Protein AF-A0A3C0CX62-F1 (afdb_monomer)

Mean predicted aligned error: 3.66 Å

Nearest PDB structures (foldseek):
  5yei-assembly2_E  TM=9.413E-01  e=2.418E-18  Pseudomonas aeruginosa PAO1
  3c1n-assembly3_D  TM=9.460E-01  e=6.917E-16  Methanocaldococcus jannaschii
  3c1n-assembly3_C  TM=9.516E-01  e=3.033E-15  Methanocaldococcus jannaschii
  3c1m-assembly3_C  TM=9.418E-01  e=7.955E-15  Methanocaldococcus jannaschii
  2j0x-assembly1_B  TM=8.314E-01  e=8.877E-11  Escherichia coli

Radius of gyration: 16.72 Å; Cα contacts (8 Å, |Δi|>4): 326; chains: 1; bounding box: 43×33×50 Å

Secondary structure (DSSP, 8-state):
-HHHHHHHHHHHHHHHHHTT--EEEE-TTTTTEEE-S-TTSPPEEEE--HHHHHHHHTT-EEEE-TTEEEE--SS-PPEEE--TTHHHHHHHHHHHHHT-S-EEEEESSSS-BSS-TTT-TT--B-S---HHHHHHHHHTT--SS-HHHHHHHHHHTPPEEEEESSS----

Sequence (171 aa):
LATGEQASSALLTMALHELGQPAISLTGGQAGIITENKPGNARIQSVDPQHIKEELNGGNVVVIAGFQGITDNVTWADITTLGRGGSDTTAVALAAALSADKCEIYTDVDGVFTADPRLVPAARKLSSISYEEMLEMADLGASVMHSRAVELAEIHGVNITVAHSVREVPG

Structure (mmCIF, N/CA/C/O backbone):
data_AF-A0A3C0CX62-F1
#
_entry.id   AF-A0A3C0CX62-F1
#
loop_
_atom_site.group_PDB
_atom_site.id
_atom_site.type_symbol
_atom_site.label_atom_id
_atom_site.label_alt_id
_atom_site.label_comp_id
_atom_site.label_asym_id
_atom_site.label_entity_id
_atom_site.label_seq_id
_atom_site.pdbx_PDB_ins_code
_atom_site.Cartn_x
_atom_site.Cartn_y
_atom_site.Cartn_z
_atom_site.occupancy
_atom_site.B_iso_or_equiv
_atom_site.auth_seq_id
_atom_site.auth_comp_id
_atom_site.auth_asym_id
_atom_site.auth_atom_id
_atom_site.pdbx_PDB_model_num
ATOM 1 N N . LEU A 1 1 ? -1.437 17.172 -0.866 1.00 83.75 1 LEU A N 1
ATOM 2 C CA . LEU A 1 1 ? -0.962 15.887 -1.433 1.00 83.75 1 LEU A CA 1
ATOM 3 C C . LEU A 1 1 ? -1.816 14.725 -0.930 1.00 83.75 1 LEU A C 1
ATOM 5 O O . LEU A 1 1 ? -2.445 14.088 -1.756 1.00 83.75 1 LEU A O 1
ATOM 9 N N . ALA A 1 2 ? -1.924 14.506 0.386 1.00 93.19 2 ALA A N 1
ATOM 10 C CA . ALA A 1 2 ? -2.703 13.399 0.963 1.00 93.19 2 ALA A CA 1
ATOM 11 C C . ALA A 1 2 ? -4.195 13.348 0.560 1.00 93.19 2 ALA A C 1
ATOM 13 O O . ALA A 1 2 ? -4.765 12.268 0.446 1.00 93.19 2 ALA A O 1
ATOM 14 N N . THR A 1 3 ? -4.819 14.500 0.292 1.00 96.56 3 THR A N 1
ATOM 15 C CA . THR A 1 3 ? -6.240 14.597 -0.089 1.00 96.56 3 THR A CA 1
ATOM 16 C C . THR A 1 3 ? -6.600 13.830 -1.364 1.00 96.56 3 THR A C 1
ATOM 18 O O . THR A 1 3 ? -7.740 13.400 -1.497 1.00 96.56 3 THR A O 1
ATOM 21 N N . GLY A 1 4 ? -5.652 13.638 -2.291 1.00 96.50 4 GLY A N 1
ATOM 22 C CA . GLY A 1 4 ? -5.890 12.856 -3.509 1.00 96.50 4 GLY A CA 1
ATOM 23 C C . GLY A 1 4 ? -6.200 11.392 -3.195 1.00 96.50 4 GLY A C 1
ATOM 24 O O . GLY A 1 4 ? -7.204 10.863 -3.661 1.00 96.50 4 GLY A O 1
ATOM 25 N N . GLU A 1 5 ? -5.395 10.780 -2.326 1.00 96.75 5 GLU A N 1
ATOM 26 C CA . GLU A 1 5 ? -5.597 9.394 -1.888 1.00 96.75 5 GLU A CA 1
ATOM 27 C C . GLU A 1 5 ? -6.847 9.243 -1.016 1.00 96.75 5 GLU A C 1
ATOM 29 O O . GLU A 1 5 ? -7.544 8.240 -1.109 1.00 96.75 5 GLU A O 1
ATOM 34 N N . GLN A 1 6 ? -7.181 10.259 -0.212 1.00 97.69 6 GLN A N 1
ATOM 35 C CA . GLN A 1 6 ? -8.412 10.261 0.590 1.00 97.69 6 GLN A CA 1
ATOM 36 C C . GLN A 1 6 ? -9.672 10.309 -0.283 1.00 97.69 6 GLN A C 1
ATOM 38 O O . GLN A 1 6 ? -10.652 9.627 0.001 1.00 97.69 6 GLN A O 1
ATOM 43 N N . ALA A 1 7 ? -9.654 11.102 -1.357 1.00 98.06 7 ALA A N 1
ATOM 44 C CA . ALA A 1 7 ? -10.756 11.134 -2.311 1.00 98.06 7 ALA A CA 1
ATOM 45 C C . ALA A 1 7 ? -10.856 9.813 -3.091 1.00 98.06 7 ALA A C 1
ATOM 47 O O . ALA A 1 7 ? -11.951 9.278 -3.245 1.00 98.06 7 ALA A O 1
ATOM 48 N N . SER A 1 8 ? -9.721 9.272 -3.546 1.00 97.75 8 SER A N 1
ATOM 49 C CA . SER A 1 8 ? -9.661 8.002 -4.280 1.00 97.75 8 SER A CA 1
ATOM 50 C C . SER A 1 8 ? -10.187 6.829 -3.445 1.00 97.75 8 SER A C 1
ATOM 52 O O . SER A 1 8 ? -11.047 6.081 -3.911 1.00 97.75 8 SER A O 1
ATOM 54 N N . SER A 1 9 ? -9.748 6.707 -2.186 1.00 97.94 9 SER A N 1
ATOM 55 C CA . SER A 1 9 ? -10.200 5.635 -1.293 1.00 97.94 9 SER A CA 1
ATOM 56 C C . SER A 1 9 ? -11.699 5.720 -1.007 1.00 97.94 9 SER A C 1
ATOM 58 O O . SER A 1 9 ? -12.383 4.701 -1.046 1.00 97.94 9 SER A O 1
ATOM 60 N N . ALA A 1 10 ? -12.235 6.925 -0.793 1.00 98.25 10 ALA A N 1
ATOM 61 C CA . ALA A 1 10 ? -13.667 7.126 -0.592 1.00 98.25 10 ALA A CA 1
ATOM 62 C C . ALA A 1 10 ? -14.487 6.721 -1.829 1.00 98.25 10 ALA A C 1
ATOM 64 O O . ALA A 1 10 ? -15.488 6.016 -1.701 1.00 98.25 10 ALA A O 1
ATOM 65 N N . LEU A 1 11 ? -14.050 7.120 -3.028 1.00 98.50 11 LEU A N 1
ATOM 66 C CA . LEU A 1 11 ? -14.727 6.769 -4.281 1.00 98.50 11 LEU A CA 1
ATOM 67 C C . LEU A 1 11 ? -14.697 5.259 -4.549 1.00 98.50 11 LEU A C 1
ATOM 69 O O . LEU A 1 11 ? -15.713 4.696 -4.954 1.00 98.50 11 LEU A O 1
ATOM 73 N N . LEU A 1 12 ? -13.570 4.591 -4.285 1.00 98.31 12 LEU A N 1
ATOM 74 C CA . LEU A 1 12 ? -13.472 3.136 -4.410 1.00 98.31 12 LEU A CA 1
ATOM 75 C C . LEU A 1 12 ? -14.397 2.422 -3.415 1.00 98.31 12 LEU A C 1
ATOM 77 O O . LEU A 1 12 ? -15.103 1.492 -3.798 1.00 98.31 12 LEU A O 1
ATOM 81 N N . THR A 1 13 ? -14.460 2.886 -2.166 1.00 98.69 13 THR A N 1
ATOM 82 C CA . THR A 1 13 ? -15.400 2.355 -1.167 1.00 98.69 13 THR A CA 1
ATOM 83 C C . THR A 1 13 ? -16.852 2.495 -1.622 1.00 98.69 13 THR A C 1
ATOM 85 O O . THR A 1 13 ? -17.619 1.542 -1.505 1.00 98.69 13 THR A O 1
ATOM 88 N N . MET A 1 14 ? -17.231 3.641 -2.196 1.00 98.62 14 MET A N 1
ATOM 89 C CA . MET A 1 14 ? -18.574 3.834 -2.756 1.00 98.62 14 MET A CA 1
ATOM 90 C C . MET A 1 14 ? -18.869 2.864 -3.907 1.00 98.62 14 MET A C 1
ATOM 92 O O . MET A 1 14 ? -19.963 2.307 -3.968 1.00 98.62 14 MET A O 1
ATOM 96 N N . ALA A 1 15 ? -17.900 2.629 -4.795 1.00 98.56 15 ALA A N 1
ATOM 97 C CA . ALA A 1 15 ? -18.051 1.666 -5.884 1.00 98.56 15 ALA A CA 1
ATOM 98 C C . ALA A 1 15 ? -18.221 0.226 -5.362 1.00 98.56 15 ALA A C 1
ATOM 100 O O . ALA A 1 15 ? -19.049 -0.521 -5.877 1.00 98.56 15 ALA A O 1
ATOM 101 N N . LEU A 1 16 ? -17.496 -0.162 -4.305 1.00 98.44 16 LEU A N 1
ATOM 102 C CA . LEU A 1 16 ? -17.679 -1.464 -3.650 1.00 98.44 16 LEU A CA 1
ATOM 103 C C . LEU A 1 16 ? -19.082 -1.604 -3.046 1.00 98.44 16 LEU A C 1
ATOM 105 O O . LEU A 1 16 ? -19.718 -2.644 -3.220 1.00 98.44 16 LEU A O 1
ATOM 109 N N . HIS A 1 17 ? -19.597 -0.549 -2.406 1.00 98.06 17 HIS A N 1
ATOM 110 C CA . HIS A 1 17 ? -20.970 -0.540 -1.890 1.00 98.06 17 HIS A CA 1
ATOM 111 C C . HIS A 1 17 ? -22.005 -0.729 -3.000 1.00 98.06 17 HIS A C 1
ATOM 113 O O . HIS A 1 17 ? -22.952 -1.491 -2.816 1.00 98.06 17 HIS A O 1
ATOM 119 N N . GLU A 1 18 ? -21.824 -0.085 -4.156 1.00 98.38 18 GLU A N 1
ATOM 120 C CA . GLU A 1 18 ? -22.716 -0.241 -5.315 1.00 98.38 18 GLU A CA 1
ATOM 121 C C . GLU A 1 18 ? -22.724 -1.681 -5.857 1.00 98.38 18 GLU A C 1
ATOM 123 O O . GLU A 1 18 ? -23.763 -2.179 -6.289 1.00 98.38 18 GLU A O 1
ATOM 128 N N . LEU A 1 19 ? -21.595 -2.387 -5.750 1.00 98.06 19 LEU A N 1
ATOM 129 C CA . LEU A 1 19 ? -21.470 -3.810 -6.088 1.00 98.06 19 LEU A CA 1
ATOM 130 C C . LEU A 1 19 ? -21.991 -4.755 -4.988 1.00 98.06 19 LEU A C 1
ATOM 132 O O . LEU A 1 19 ? -21.902 -5.974 -5.134 1.00 98.06 19 LEU A O 1
ATOM 136 N N . GLY A 1 20 ? -22.540 -4.222 -3.893 1.00 97.88 20 GLY A N 1
ATOM 137 C CA . GLY A 1 20 ? -23.068 -5.004 -2.774 1.00 97.88 20 GLY A CA 1
ATOM 138 C C . GLY A 1 20 ? -22.001 -5.549 -1.822 1.00 97.88 20 GLY A C 1
ATOM 139 O O . GLY A 1 20 ? -22.317 -6.401 -0.994 1.00 97.88 20 GLY A O 1
ATOM 140 N N . GLN A 1 21 ? -20.758 -5.068 -1.915 1.00 98.25 21 GLN A N 1
ATOM 141 C CA . GLN A 1 21 ? -19.661 -5.444 -1.027 1.00 98.25 21 GLN A CA 1
ATOM 142 C C . GLN A 1 21 ? -19.552 -4.436 0.132 1.00 98.25 21 GLN A C 1
ATOM 144 O O . GLN A 1 21 ? -19.239 -3.267 -0.111 1.00 98.25 21 GLN A O 1
ATOM 149 N N . PRO A 1 22 ? -19.755 -4.851 1.399 1.00 98.19 22 PRO A N 1
ATOM 150 C CA . PRO A 1 22 ? -19.461 -4.006 2.553 1.00 98.19 22 PRO A CA 1
ATOM 151 C C . PRO A 1 22 ? -17.995 -3.568 2.547 1.00 98.19 22 PRO A C 1
ATOM 153 O O . PRO A 1 22 ? -17.090 -4.390 2.374 1.00 98.19 22 PRO A O 1
ATOM 156 N N . ALA A 1 23 ? -17.769 -2.267 2.709 1.00 98.56 23 ALA A N 1
ATOM 157 C CA . ALA A 1 23 ? -16.443 -1.665 2.661 1.00 98.56 23 ALA A CA 1
ATOM 158 C C . ALA A 1 23 ? -16.348 -0.407 3.535 1.00 98.56 23 ALA A C 1
ATOM 160 O O . ALA A 1 23 ? -17.355 0.253 3.798 1.00 98.56 23 ALA A O 1
ATOM 161 N N . ILE A 1 24 ? -15.138 -0.040 3.947 1.00 98.62 24 ILE A N 1
ATOM 162 C CA . ILE A 1 24 ? -14.852 1.192 4.690 1.00 98.62 24 ILE A CA 1
ATOM 163 C C . ILE A 1 24 ? -13.564 1.828 4.173 1.00 98.62 24 ILE A C 1
ATOM 165 O O . ILE A 1 24 ? -12.580 1.133 3.936 1.00 98.62 24 ILE A O 1
ATOM 169 N N . SER A 1 25 ? -13.556 3.153 4.000 1.00 98.44 25 SER A N 1
ATOM 170 C CA . SER A 1 25 ? -12.328 3.893 3.695 1.00 98.44 25 SER A CA 1
ATOM 171 C C . SER A 1 25 ? -11.668 4.415 4.969 1.00 98.44 25 SER A C 1
ATOM 173 O O . SER A 1 25 ? -12.326 5.112 5.744 1.00 98.44 25 SER A O 1
ATOM 175 N N . LEU A 1 26 ? -10.369 4.176 5.139 1.00 98.56 26 LEU A N 1
ATOM 176 C CA . LEU A 1 26 ? -9.558 4.733 6.223 1.00 98.56 26 LEU A CA 1
ATOM 177 C C . LEU A 1 26 ? -8.466 5.644 5.656 1.00 98.56 26 LEU A C 1
ATOM 179 O O . LEU A 1 26 ? -7.850 5.347 4.632 1.00 98.56 26 LEU A O 1
ATOM 183 N N . THR A 1 27 ? -8.186 6.757 6.329 1.00 98.12 27 THR A N 1
ATOM 184 C CA . THR A 1 27 ? -6.935 7.501 6.109 1.00 98.12 27 THR A CA 1
ATOM 185 C C . THR A 1 27 ? -5.740 6.700 6.634 1.00 98.12 27 THR A C 1
ATOM 187 O O . THR A 1 27 ? -5.913 5.827 7.482 1.00 98.12 27 THR A O 1
ATOM 190 N N . GLY A 1 28 ? -4.516 7.022 6.201 1.00 96.94 28 GLY A N 1
ATOM 191 C CA . GLY A 1 28 ? -3.316 6.351 6.720 1.00 96.94 28 GLY A CA 1
ATOM 192 C C . GLY A 1 28 ? -3.200 6.402 8.252 1.00 96.94 28 GLY A C 1
ATOM 193 O O . GLY A 1 28 ? -2.864 5.403 8.875 1.00 96.94 28 GLY A O 1
ATOM 194 N N . GLY A 1 29 ? -3.578 7.524 8.878 1.00 96.69 29 GLY A N 1
ATOM 195 C CA . GLY A 1 29 ? -3.618 7.632 10.341 1.00 96.69 29 GLY A CA 1
ATOM 196 C C . GLY A 1 29 ? -4.682 6.751 11.002 1.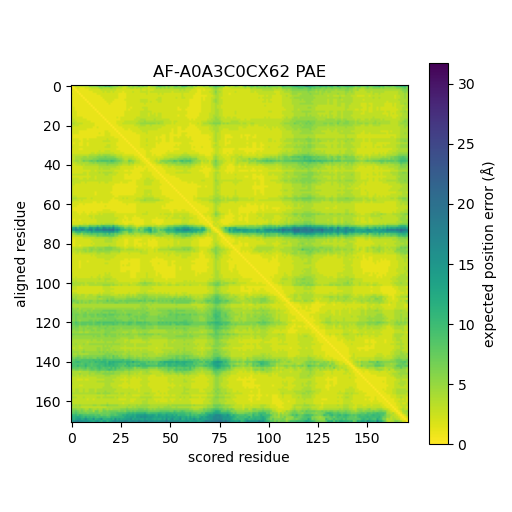00 96.69 29 GLY A C 1
ATOM 197 O O . GLY A 1 29 ? -4.402 6.117 12.011 1.00 96.69 29 GLY A O 1
ATOM 198 N N . GLN A 1 30 ? -5.883 6.655 10.419 1.00 97.44 30 GLN A N 1
ATOM 199 C CA . GLN A 1 30 ? -6.938 5.750 10.909 1.00 97.44 30 GLN A CA 1
ATOM 200 C C . GLN A 1 30 ? -6.574 4.271 10.714 1.00 97.44 30 GLN A C 1
ATOM 202 O O . GLN A 1 30 ? -6.968 3.431 11.510 1.00 97.44 30 GLN A O 1
ATOM 207 N N . ALA A 1 31 ? -5.774 3.963 9.694 1.00 97.75 31 ALA A N 1
ATOM 208 C CA . ALA A 1 31 ? -5.163 2.654 9.487 1.00 97.75 31 ALA A CA 1
ATOM 209 C C . ALA A 1 31 ? -3.960 2.384 10.423 1.00 97.75 31 ALA A C 1
ATOM 211 O O . ALA A 1 31 ? -3.274 1.378 10.259 1.00 97.75 31 ALA A O 1
ATOM 212 N N . GLY A 1 32 ? -3.681 3.291 11.369 1.00 97.06 32 GLY A N 1
ATOM 213 C CA . GLY A 1 32 ? -2.637 3.149 12.382 1.00 97.06 32 GLY A CA 1
ATOM 214 C C . GLY A 1 32 ? -1.214 3.398 11.888 1.00 97.06 32 GLY A C 1
ATOM 215 O O . GLY A 1 32 ? -0.270 2.974 12.548 1.00 97.06 32 GLY A O 1
ATOM 216 N N . ILE A 1 33 ? -1.025 4.062 10.741 1.00 97.94 33 ILE A N 1
ATOM 217 C CA . ILE A 1 33 ? 0.304 4.339 10.179 1.00 97.94 33 ILE A CA 1
ATOM 218 C C . ILE A 1 33 ? 0.928 5.542 10.890 1.00 97.94 33 ILE A C 1
ATOM 220 O O . ILE A 1 33 ? 0.569 6.698 10.636 1.00 97.94 33 ILE A O 1
ATOM 224 N N . ILE A 1 34 ? 1.915 5.259 11.735 1.00 97.50 34 ILE A N 1
ATOM 225 C CA . ILE A 1 34 ? 2.693 6.251 12.473 1.00 97.50 34 ILE A CA 1
ATOM 226 C C . ILE A 1 34 ? 4.013 6.511 11.755 1.00 97.50 34 ILE A C 1
ATOM 228 O O . ILE A 1 34 ? 4.691 5.599 11.276 1.00 97.50 34 ILE A O 1
ATOM 232 N N . THR A 1 35 ? 4.390 7.780 11.665 1.00 97.00 35 THR A N 1
ATOM 233 C CA . THR A 1 35 ? 5.502 8.239 10.833 1.00 97.00 35 THR A CA 1
ATOM 234 C C . THR A 1 35 ? 6.378 9.265 11.538 1.00 97.00 35 THR A C 1
ATOM 236 O O . THR A 1 35 ? 5.948 9.973 12.449 1.00 97.00 35 THR A O 1
ATOM 239 N N . GLU A 1 36 ? 7.615 9.397 11.056 1.00 95.31 36 GLU A N 1
ATOM 240 C CA . GLU A 1 36 ? 8.492 10.500 11.443 1.00 95.31 36 GLU A CA 1
ATOM 241 C C . GLU A 1 36 ? 7.868 11.864 11.110 1.00 95.31 36 GLU A C 1
ATOM 243 O O . GLU A 1 36 ? 7.226 12.040 10.072 1.00 95.31 36 GLU A O 1
ATOM 248 N N . ASN A 1 37 ? 8.177 12.882 11.916 1.00 93.19 37 ASN A N 1
ATOM 249 C CA . ASN A 1 37 ? 7.823 14.269 11.613 1.00 93.19 37 ASN A CA 1
ATOM 250 C C . ASN A 1 37 ? 8.743 14.872 10.529 1.00 93.19 37 ASN A C 1
ATOM 252 O O . ASN A 1 37 ? 9.561 15.756 10.787 1.00 93.19 37 ASN A O 1
ATOM 256 N N . LYS A 1 38 ? 8.647 14.336 9.307 1.00 92.12 38 LYS A N 1
ATOM 257 C CA . LYS A 1 38 ? 9.350 14.803 8.101 1.00 92.12 38 LYS A CA 1
ATOM 258 C C . LYS A 1 38 ? 8.388 14.845 6.907 1.00 92.12 38 LYS A C 1
ATOM 260 O O . LYS A 1 38 ? 8.399 13.931 6.078 1.00 92.12 38 LYS A O 1
ATOM 265 N N . PRO A 1 39 ? 7.543 15.884 6.792 1.00 87.31 39 PRO A N 1
ATOM 266 C CA . PRO A 1 39 ? 6.580 15.997 5.699 1.00 87.31 39 PRO A CA 1
ATOM 267 C C . PRO A 1 39 ? 7.246 15.878 4.320 1.00 87.31 39 PRO A C 1
ATOM 269 O O . PRO A 1 39 ? 8.330 16.415 4.095 1.00 87.31 39 PRO A O 1
ATOM 272 N N . GLY A 1 40 ? 6.601 15.180 3.382 1.00 90.94 40 GLY A N 1
ATOM 273 C CA . GLY A 1 40 ? 7.106 14.993 2.018 1.00 90.94 40 GLY A CA 1
ATOM 274 C C . GLY A 1 40 ? 7.948 13.733 1.797 1.00 90.94 40 GLY A C 1
ATOM 275 O O . GLY A 1 40 ? 8.001 13.261 0.663 1.00 90.94 40 GLY A O 1
ATOM 276 N N . ASN 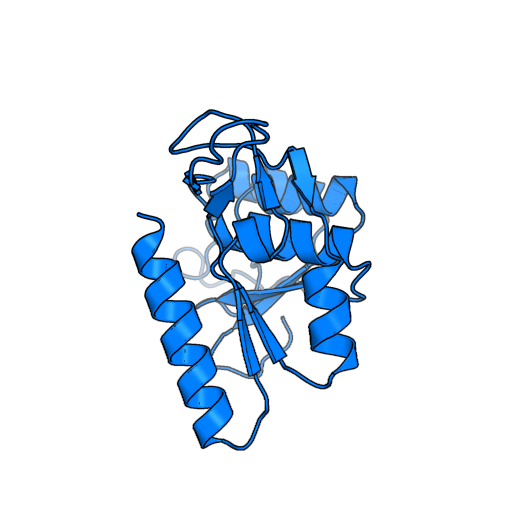A 1 41 ? 8.590 13.186 2.835 1.00 94.19 41 ASN A N 1
ATOM 277 C CA . ASN A 1 41 ? 9.422 11.979 2.738 1.00 94.19 41 ASN A CA 1
ATOM 278 C C . ASN A 1 41 ? 9.553 11.254 4.093 1.00 94.19 41 ASN A C 1
ATOM 280 O O . ASN A 1 41 ? 10.647 10.838 4.488 1.00 94.19 41 ASN A O 1
ATOM 284 N N . ALA A 1 42 ? 8.455 11.162 4.840 1.00 95.56 42 ALA A N 1
ATOM 285 C CA . ALA A 1 42 ? 8.450 10.529 6.150 1.00 95.56 42 ALA A CA 1
ATOM 286 C C . ALA A 1 42 ? 8.715 9.019 6.032 1.00 95.56 42 ALA A C 1
ATOM 288 O O . ALA A 1 42 ? 8.337 8.380 5.048 1.00 95.56 42 ALA A O 1
ATOM 289 N N . ARG A 1 43 ? 9.364 8.445 7.047 1.00 95.00 43 ARG A N 1
ATOM 290 C CA . ARG A 1 43 ? 9.482 6.990 7.210 1.00 95.00 43 ARG A CA 1
ATOM 291 C C . ARG A 1 43 ? 8.383 6.500 8.147 1.00 95.00 43 ARG A C 1
ATOM 293 O O . ARG A 1 43 ? 8.052 7.198 9.107 1.00 95.00 43 ARG A O 1
ATOM 300 N N . ILE A 1 44 ? 7.838 5.318 7.864 1.00 96.50 44 ILE A N 1
ATOM 301 C CA . ILE A 1 44 ? 6.918 4.625 8.771 1.00 96.50 44 ILE A CA 1
ATOM 302 C C . ILE A 1 44 ? 7.733 4.146 9.975 1.00 96.50 44 ILE A C 1
ATOM 304 O O . ILE A 1 44 ? 8.766 3.503 9.802 1.00 96.50 44 ILE A O 1
ATOM 308 N N . GLN A 1 45 ? 7.294 4.505 11.176 1.00 95.75 45 GLN A N 1
ATOM 309 C CA . GLN A 1 45 ? 7.907 4.083 12.437 1.00 95.75 45 GLN A CA 1
ATOM 310 C C . GLN A 1 45 ? 7.217 2.839 12.988 1.00 95.75 45 GLN A C 1
ATOM 312 O O . GLN A 1 45 ? 7.876 1.923 13.473 1.00 95.75 45 GLN A O 1
ATOM 317 N N . SER A 1 46 ? 5.890 2.808 12.899 1.00 96.31 46 SER A N 1
ATOM 318 C CA . SER A 1 46 ? 5.070 1.684 13.325 1.00 96.31 46 SER A CA 1
ATOM 319 C C . SER A 1 46 ? 3.731 1.696 12.596 1.00 96.31 46 SER A C 1
ATOM 321 O O . SER A 1 46 ? 3.310 2.706 12.026 1.00 96.31 46 SER A O 1
ATOM 323 N N . VAL A 1 47 ? 3.076 0.539 12.603 1.00 97.88 47 VAL A N 1
ATOM 324 C CA . VAL A 1 47 ? 1.717 0.361 12.105 1.00 97.88 47 VAL A CA 1
ATOM 325 C C . VAL A 1 47 ? 0.932 -0.359 13.190 1.00 97.88 47 VAL A C 1
ATOM 327 O O . VAL A 1 47 ? 1.312 -1.464 13.579 1.00 97.88 47 VAL A O 1
ATOM 330 N N . ASP A 1 48 ? -0.142 0.258 13.673 1.00 97.19 48 ASP A N 1
ATOM 331 C CA . ASP A 1 48 ? -1.124 -0.396 14.536 1.00 97.19 48 ASP A CA 1
ATOM 332 C C . ASP A 1 48 ? -2.313 -0.896 13.695 1.00 97.19 48 ASP A C 1
ATOM 334 O O . ASP A 1 48 ? -3.176 -0.111 13.300 1.00 97.19 48 ASP A O 1
ATOM 338 N N . PRO A 1 49 ? -2.396 -2.205 13.402 1.00 97.12 49 PRO A N 1
ATOM 339 C CA . PRO A 1 49 ? -3.432 -2.742 12.535 1.00 97.12 49 PRO A CA 1
ATOM 340 C C . PRO A 1 49 ? -4.757 -3.003 13.267 1.00 97.12 49 PRO A C 1
ATOM 342 O O . PRO A 1 49 ? -5.620 -3.669 12.694 1.00 97.12 49 PRO A O 1
ATOM 345 N N . GLN A 1 50 ? -4.930 -2.581 14.527 1.00 98.12 50 GLN A N 1
ATOM 346 C CA . GLN A 1 50 ? -6.092 -2.971 15.332 1.00 98.12 50 GLN A CA 1
ATOM 347 C C . GLN A 1 50 ? -7.422 -2.602 14.663 1.00 98.12 50 GLN A C 1
ATOM 349 O O . GLN A 1 50 ? -8.257 -3.486 14.468 1.00 98.12 50 GLN A O 1
ATOM 354 N N . HIS A 1 51 ? -7.598 -1.344 14.242 1.00 98.12 51 HIS A N 1
ATOM 355 C CA . HIS A 1 51 ? -8.836 -0.914 13.574 1.00 98.12 51 HIS A CA 1
ATOM 356 C C . HIS A 1 51 ? -9.071 -1.709 12.281 1.00 98.12 51 HIS A C 1
ATOM 358 O O . HIS A 1 51 ? -10.170 -2.197 12.037 1.00 98.12 51 HIS A O 1
ATOM 364 N N . ILE A 1 52 ? -8.022 -1.956 11.492 1.00 98.44 52 ILE A N 1
ATOM 365 C CA . ILE A 1 52 ? -8.135 -2.762 10.269 1.00 98.44 52 ILE A CA 1
ATOM 366 C C . ILE A 1 52 ? -8.647 -4.171 10.592 1.00 98.44 52 ILE A C 1
ATOM 368 O O . ILE A 1 52 ? -9.560 -4.661 9.933 1.00 98.44 52 ILE A O 1
ATOM 372 N N . LYS A 1 53 ? -8.091 -4.824 11.619 1.00 98.38 53 LYS A N 1
ATOM 373 C CA . LYS A 1 53 ? -8.515 -6.168 12.038 1.00 98.38 53 LYS A CA 1
ATOM 374 C C . LYS A 1 53 ? -9.968 -6.187 12.508 1.00 98.38 53 LYS A C 1
ATOM 376 O O . LYS A 1 53 ? -10.681 -7.137 12.202 1.00 98.38 53 LYS A O 1
ATOM 381 N N . GLU A 1 54 ? -10.410 -5.164 13.233 1.00 98.44 54 GLU A N 1
ATOM 382 C CA . GLU A 1 54 ? -11.803 -5.032 13.676 1.00 98.44 54 GLU A CA 1
ATOM 383 C C . GLU A 1 54 ? -12.768 -4.947 12.483 1.00 98.44 54 GLU A C 1
ATOM 385 O O . GLU A 1 54 ? -13.747 -5.693 12.437 1.00 98.44 54 GLU A O 1
ATOM 390 N N . GLU A 1 55 ? -12.452 -4.127 11.480 1.00 98.44 55 GLU A N 1
ATOM 391 C CA . GLU A 1 55 ? -13.271 -3.979 10.268 1.00 98.44 55 GLU A CA 1
ATOM 392 C C . GLU A 1 55 ? -13.287 -5.253 9.414 1.00 98.44 55 GLU A C 1
ATOM 394 O O . GLU A 1 55 ? -14.350 -5.694 8.968 1.00 98.44 55 GLU A O 1
ATOM 399 N N . LEU A 1 56 ? -12.127 -5.896 9.237 1.00 98.19 56 LEU A N 1
ATOM 400 C CA . LEU A 1 56 ? -12.024 -7.175 8.529 1.00 98.19 56 LEU A CA 1
ATOM 401 C C . LEU A 1 56 ? -12.846 -8.270 9.227 1.00 98.19 56 LEU A C 1
ATOM 403 O O . LEU A 1 56 ? -13.569 -9.012 8.564 1.00 98.19 56 LEU A O 1
ATOM 407 N N . ASN A 1 57 ? -12.802 -8.345 10.562 1.00 98.00 57 ASN A N 1
ATOM 408 C CA . ASN A 1 57 ? -13.615 -9.285 11.343 1.00 98.00 57 ASN A CA 1
ATOM 409 C C . ASN A 1 57 ? -15.122 -9.000 11.227 1.00 98.00 57 ASN A C 1
ATOM 411 O O . ASN A 1 57 ? -15.933 -9.916 11.359 1.00 98.00 57 ASN A O 1
ATOM 415 N N . GLY A 1 58 ? -15.498 -7.747 10.962 1.00 97.69 58 GLY A N 1
ATOM 416 C CA . GLY A 1 58 ? -16.865 -7.338 10.637 1.00 97.69 58 GLY A CA 1
ATOM 417 C C . GLY A 1 58 ? -17.319 -7.715 9.221 1.00 97.69 58 GLY A C 1
ATOM 418 O O . GLY A 1 58 ? -18.485 -7.506 8.890 1.00 97.69 58 GLY A O 1
ATOM 419 N N . GLY A 1 59 ? -16.434 -8.280 8.392 1.00 97.44 59 GLY A N 1
ATOM 420 C CA . GLY A 1 59 ? -16.715 -8.649 7.002 1.00 97.44 59 GLY A CA 1
ATOM 421 C C . GLY A 1 59 ? -16.570 -7.498 6.003 1.00 97.44 59 GLY A C 1
ATOM 422 O O . GLY A 1 59 ? -17.014 -7.629 4.861 1.00 97.44 59 GLY A O 1
ATOM 423 N N . ASN A 1 60 ? -15.964 -6.378 6.409 1.00 98.44 60 ASN A N 1
ATOM 424 C CA . ASN A 1 60 ? -15.740 -5.230 5.535 1.00 98.44 60 ASN A CA 1
ATOM 425 C C . ASN A 1 60 ? -14.460 -5.397 4.709 1.00 98.44 60 ASN A C 1
ATOM 427 O O . ASN A 1 60 ? -13.435 -5.863 5.204 1.00 98.44 60 ASN A O 1
ATOM 431 N N . VAL A 1 61 ? -14.482 -4.917 3.465 1.00 98.56 61 VAL A N 1
ATOM 432 C CA . VAL A 1 61 ? -13.258 -4.599 2.716 1.00 98.56 61 VAL A CA 1
ATOM 433 C C . VAL A 1 61 ? -12.718 -3.258 3.210 1.00 98.56 61 VAL A C 1
ATOM 435 O O . VAL A 1 61 ? -13.414 -2.244 3.166 1.00 98.56 61 VAL A O 1
ATOM 438 N N . VAL A 1 62 ? -11.469 -3.234 3.669 1.00 98.62 62 VAL A N 1
ATOM 439 C CA . VAL A 1 62 ? -10.837 -2.014 4.189 1.00 98.62 62 VAL A CA 1
ATOM 440 C C . VAL A 1 62 ? -10.024 -1.343 3.084 1.00 98.62 62 VAL A C 1
ATOM 442 O O . VAL A 1 62 ? -9.005 -1.868 2.642 1.00 98.62 62 VAL A O 1
ATOM 445 N N . VAL A 1 63 ? -10.466 -0.169 2.638 1.00 98.62 63 VAL A N 1
ATOM 446 C CA . VAL A 1 63 ? -9.804 0.633 1.603 1.00 98.62 63 VAL A CA 1
ATOM 447 C C . VAL A 1 63 ? -8.980 1.730 2.267 1.00 98.62 63 VAL A C 1
ATOM 449 O O . VAL A 1 63 ? -9.516 2.664 2.858 1.00 98.62 63 VAL A O 1
ATOM 452 N N . ILE A 1 64 ? -7.658 1.650 2.178 1.00 98.44 64 ILE A N 1
ATOM 453 C CA . ILE A 1 64 ? -6.773 2.570 2.900 1.00 98.44 64 ILE A CA 1
ATOM 454 C C . ILE A 1 64 ? -6.219 3.613 1.935 1.00 98.44 64 ILE A C 1
ATOM 456 O O . ILE A 1 64 ? -5.704 3.283 0.869 1.00 98.44 64 ILE A O 1
ATOM 460 N N . ALA A 1 65 ? -6.298 4.886 2.318 1.00 97.81 65 ALA A N 1
ATOM 461 C CA . ALA A 1 65 ? -5.623 5.961 1.608 1.00 97.81 65 ALA A CA 1
ATOM 462 C C . ALA A 1 65 ? -4.109 5.832 1.838 1.00 97.81 65 ALA A C 1
ATOM 464 O O . ALA A 1 65 ? -3.607 6.195 2.906 1.00 97.81 65 ALA A O 1
ATOM 465 N N . GLY A 1 66 ? -3.397 5.301 0.841 1.00 96.38 66 GLY A N 1
ATOM 466 C CA . GLY A 1 66 ? -1.953 5.083 0.891 1.00 96.38 66 GLY A CA 1
ATOM 467 C C . GLY A 1 66 ? -1.132 6.376 0.936 1.00 96.38 66 GLY A C 1
ATOM 468 O O . GLY A 1 66 ? -1.670 7.487 1.015 1.00 96.38 66 GLY A O 1
ATOM 469 N N . PHE A 1 67 ? 0.198 6.228 0.884 1.00 96.75 67 PHE A N 1
ATOM 470 C CA . PHE A 1 67 ? 1.185 7.318 0.771 1.00 96.75 67 PHE A CA 1
ATOM 471 C C . PHE A 1 67 ? 1.244 8.291 1.965 1.00 96.75 67 PHE A C 1
ATOM 473 O O . PHE A 1 67 ? 2.131 9.149 2.018 1.00 96.75 67 PHE A O 1
ATOM 480 N N . GLN A 1 68 ? 0.361 8.146 2.949 1.00 97.12 68 GLN A N 1
ATOM 481 C CA . GLN A 1 68 ? 0.227 9.044 4.089 1.00 97.12 68 GLN A CA 1
ATOM 482 C C . GLN A 1 68 ? 0.236 8.291 5.419 1.00 97.12 68 GLN A C 1
ATOM 484 O O . GLN A 1 68 ? -0.077 7.106 5.485 1.00 97.12 68 GLN A O 1
ATOM 489 N N . GLY A 1 69 ? 0.537 9.021 6.483 1.00 96.94 69 GLY A N 1
ATOM 490 C CA . GLY A 1 69 ? 0.402 8.579 7.865 1.00 96.94 69 GLY A CA 1
ATOM 491 C C . GLY A 1 69 ? 0.238 9.790 8.772 1.00 96.94 69 GLY A C 1
ATOM 492 O O . GLY A 1 69 ? -0.054 10.891 8.292 1.00 96.94 69 GLY A O 1
ATOM 493 N N . ILE A 1 70 ? 0.429 9.593 10.071 1.00 97.12 70 ILE A N 1
ATOM 494 C CA . ILE A 1 70 ? 0.394 10.676 11.058 1.00 97.12 70 ILE A CA 1
ATOM 495 C C . ILE A 1 70 ? 1.650 10.693 11.926 1.00 97.12 70 ILE A C 1
ATOM 497 O O . ILE A 1 70 ? 2.352 9.686 12.040 1.00 97.12 70 ILE A O 1
ATOM 501 N N . THR A 1 71 ? 1.967 11.844 12.512 1.00 96.12 71 THR A N 1
ATOM 502 C CA . THR A 1 71 ? 3.017 11.949 13.532 1.00 96.12 71 THR A CA 1
ATOM 503 C C . THR A 1 71 ? 2.566 11.362 14.869 1.00 96.12 71 THR A C 1
ATOM 505 O O . THR A 1 71 ? 1.401 11.476 15.247 1.00 96.12 71 THR A O 1
ATOM 508 N N . ASP A 1 72 ? 3.511 10.777 15.609 1.00 90.88 72 ASP A N 1
ATOM 509 C CA . ASP A 1 72 ? 3.306 10.371 17.004 1.00 90.88 72 ASP A CA 1
ATOM 510 C C . ASP A 1 72 ? 3.447 11.589 17.933 1.00 90.88 72 ASP A C 1
ATOM 512 O O . ASP A 1 72 ? 4.545 11.945 18.371 1.00 90.88 72 ASP A O 1
ATOM 516 N N . ASN A 1 73 ? 2.355 12.322 18.158 1.00 82.06 73 ASN A N 1
ATOM 517 C CA . ASN A 1 73 ? 2.343 13.484 19.044 1.00 82.06 73 ASN A CA 1
ATOM 518 C C . ASN A 1 73 ? 1.106 13.467 19.947 1.00 82.06 73 ASN A C 1
ATOM 520 O O . ASN A 1 73 ? -0.027 13.347 19.490 1.00 82.06 73 ASN A O 1
ATOM 524 N N . VAL A 1 74 ? 1.346 13.659 21.246 1.00 70.25 74 VAL A N 1
ATOM 525 C CA . VAL A 1 74 ? 0.344 13.628 22.324 1.00 70.25 74 VAL A CA 1
ATOM 526 C C . VAL A 1 74 ? -0.675 14.773 22.220 1.00 70.25 74 VAL A C 1
ATOM 528 O O . VAL A 1 74 ? -1.763 14.684 22.781 1.00 70.25 74 VAL A O 1
ATOM 531 N N . THR A 1 75 ? -0.329 15.864 21.530 1.00 83.31 75 THR A N 1
ATOM 532 C CA . THR A 1 75 ? -1.203 17.043 21.389 1.00 83.31 75 THR A CA 1
ATOM 533 C C . THR A 1 75 ? -1.994 17.042 20.089 1.00 83.31 75 THR A C 1
ATOM 535 O O . THR A 1 75 ? -3.221 17.008 20.119 1.00 83.31 75 THR A O 1
ATOM 538 N N . TRP A 1 76 ? -1.298 17.081 18.954 1.00 84.25 76 TRP A N 1
ATOM 539 C CA . TRP A 1 76 ? -1.897 17.122 17.623 1.00 84.25 76 TRP A CA 1
ATOM 540 C C . TRP A 1 76 ? -1.120 16.193 16.702 1.00 84.25 76 TRP A C 1
ATOM 542 O O . TRP A 1 76 ? 0.098 16.325 16.591 1.00 84.25 76 TRP A O 1
ATOM 552 N N . ALA A 1 77 ? -1.827 15.281 16.043 1.00 91.38 77 ALA A N 1
ATOM 553 C CA . ALA A 1 77 ? -1.252 14.412 15.031 1.00 91.38 77 ALA A CA 1
ATOM 554 C C . ALA A 1 77 ? -1.331 15.101 13.661 1.00 91.38 77 ALA A C 1
ATOM 556 O O . ALA A 1 77 ? -2.417 15.443 13.187 1.00 91.38 77 ALA A O 1
ATOM 557 N N . ASP A 1 78 ? -0.180 15.304 13.027 1.00 94.56 78 ASP A N 1
ATOM 558 C CA . ASP A 1 78 ? -0.073 15.948 11.720 1.00 94.56 78 ASP A CA 1
ATOM 559 C C . ASP A 1 78 ? -0.034 14.898 10.613 1.00 94.56 78 ASP A C 1
ATOM 561 O O . ASP A 1 78 ? 0.684 13.904 10.721 1.00 94.56 78 ASP A O 1
ATOM 565 N N . ILE A 1 79 ? -0.755 15.141 9.515 1.00 95.69 79 ILE A N 1
ATOM 566 C CA . ILE A 1 79 ? -0.667 14.289 8.325 1.00 95.69 79 ILE A CA 1
ATOM 567 C C . ILE A 1 79 ? 0.715 14.454 7.692 1.00 95.69 79 ILE A C 1
ATOM 569 O O . ILE A 1 79 ? 1.118 15.556 7.309 1.00 95.69 79 ILE A O 1
ATOM 573 N N . THR A 1 80 ? 1.404 13.338 7.493 1.00 96.75 80 THR A N 1
ATOM 574 C CA . THR A 1 80 ? 2.670 13.274 6.761 1.00 96.75 80 THR A CA 1
ATOM 575 C C . THR A 1 80 ? 2.493 12.502 5.458 1.00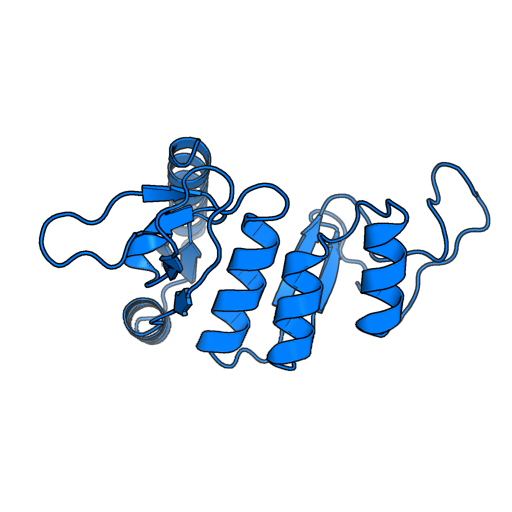 96.75 80 THR A C 1
ATOM 577 O O . THR A 1 80 ? 1.485 11.832 5.223 1.00 96.75 80 THR A O 1
ATOM 580 N N . THR A 1 81 ? 3.485 12.608 4.578 1.00 97.06 81 THR A N 1
ATOM 581 C CA . THR A 1 81 ? 3.525 11.859 3.323 1.00 97.06 81 THR A CA 1
ATOM 582 C C . THR A 1 81 ? 4.859 11.146 3.171 1.00 97.06 81 THR A C 1
ATOM 584 O O . THR A 1 81 ? 5.901 11.674 3.565 1.00 97.06 81 THR A O 1
ATOM 587 N N . LEU A 1 82 ? 4.827 9.952 2.583 1.00 95.75 82 LEU A N 1
ATOM 588 C CA . LEU A 1 82 ? 5.961 9.022 2.532 1.00 95.75 82 LEU A CA 1
ATOM 589 C C . LEU A 1 82 ? 6.927 9.281 1.364 1.00 95.75 82 LEU A C 1
ATOM 591 O O . LEU A 1 82 ? 7.991 8.671 1.291 1.00 95.75 82 LEU A O 1
ATOM 595 N N . GLY A 1 83 ? 6.578 10.197 0.458 1.00 93.38 83 GLY A N 1
ATOM 596 C CA . GLY A 1 83 ? 7.363 10.478 -0.743 1.00 93.38 83 GLY A CA 1
ATOM 597 C C . GLY A 1 83 ? 7.122 9.457 -1.860 1.00 93.38 83 GLY A C 1
ATOM 598 O O . GLY A 1 83 ? 6.084 8.796 -1.914 1.00 93.38 83 GLY A O 1
ATOM 599 N N . ARG A 1 84 ? 8.057 9.366 -2.811 1.00 90.94 84 ARG A N 1
ATOM 600 C CA . ARG A 1 84 ? 7.927 8.446 -3.955 1.00 90.94 84 ARG A CA 1
ATOM 601 C C . ARG A 1 84 ? 7.800 6.995 -3.478 1.00 90.94 84 ARG A C 1
ATOM 603 O O . ARG A 1 84 ? 8.389 6.622 -2.470 1.00 90.94 84 ARG A O 1
ATOM 610 N N . GLY A 1 85 ? 6.976 6.213 -4.180 1.00 91.06 85 GLY A N 1
ATOM 611 C CA . GLY A 1 85 ? 6.663 4.834 -3.789 1.00 91.06 85 GLY A CA 1
ATOM 612 C C . GLY A 1 85 ? 5.892 4.709 -2.475 1.00 91.06 85 GLY A C 1
ATOM 613 O O . GLY A 1 85 ? 5.886 3.641 -1.866 1.00 91.06 85 GLY A O 1
ATOM 614 N N . GLY A 1 86 ? 5.280 5.796 -1.990 1.00 94.75 86 GLY A N 1
ATOM 615 C CA . GLY A 1 86 ? 4.600 5.794 -0.701 1.00 94.75 86 GLY A CA 1
ATOM 616 C C . GLY A 1 86 ? 3.423 4.823 -0.637 1.00 94.75 86 GLY A C 1
ATOM 617 O O . GLY A 1 86 ? 3.223 4.214 0.409 1.00 94.75 86 GLY A O 1
ATOM 618 N N . SER A 1 87 ? 2.674 4.636 -1.727 1.00 95.44 87 SER A N 1
ATOM 619 C CA . SER A 1 87 ? 1.557 3.682 -1.765 1.00 95.44 87 SER A CA 1
ATOM 620 C C . SER A 1 87 ? 2.051 2.232 -1.702 1.00 95.44 87 SER A C 1
ATOM 622 O O . SER A 1 87 ? 1.578 1.493 -0.844 1.00 95.44 87 SER A O 1
ATOM 624 N N . ASP A 1 88 ? 3.086 1.867 -2.469 1.00 95.62 88 ASP A N 1
ATOM 625 C CA . ASP A 1 88 ? 3.727 0.541 -2.382 1.00 95.62 88 ASP A CA 1
ATOM 626 C C . ASP A 1 88 ? 4.283 0.286 -0.975 1.00 95.62 88 ASP A C 1
ATOM 628 O O . ASP A 1 88 ? 4.036 -0.752 -0.366 1.00 95.62 88 ASP A O 1
ATOM 632 N N . THR A 1 89 ? 4.976 1.281 -0.410 1.00 96.44 89 THR A N 1
ATOM 633 C CA . THR A 1 89 ? 5.521 1.207 0.955 1.00 96.44 89 THR A CA 1
ATOM 634 C C . THR A 1 89 ? 4.402 1.019 1.981 1.00 96.44 89 THR A C 1
ATOM 636 O O . THR A 1 89 ? 4.554 0.250 2.924 1.00 96.44 89 THR A O 1
ATOM 639 N N . THR A 1 90 ? 3.264 1.695 1.792 1.00 97.69 90 THR A N 1
ATOM 640 C CA . THR A 1 90 ? 2.088 1.548 2.660 1.00 97.69 90 THR A CA 1
ATOM 641 C C . THR A 1 90 ? 1.526 0.131 2.579 1.00 97.69 90 THR A C 1
ATOM 643 O O . THR A 1 90 ? 1.290 -0.484 3.615 1.00 97.69 90 THR A O 1
ATOM 646 N N . ALA A 1 91 ? 1.354 -0.407 1.369 1.00 97.44 91 ALA A N 1
ATOM 647 C CA . ALA A 1 91 ? 0.827 -1.752 1.157 1.00 97.44 91 ALA A CA 1
ATOM 648 C C . ALA A 1 91 ? 1.704 -2.820 1.827 1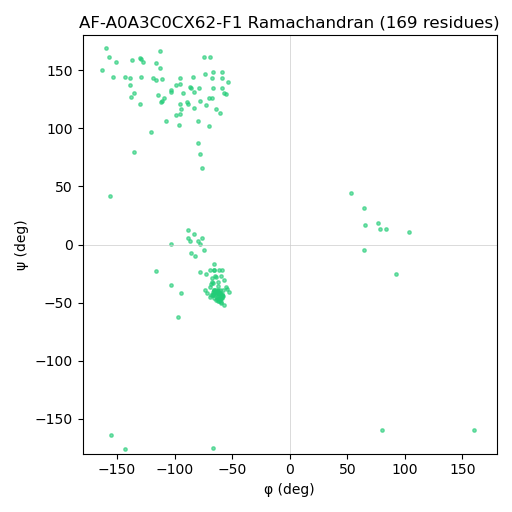.00 97.44 91 ALA A C 1
ATOM 650 O O . ALA A 1 91 ? 1.191 -3.675 2.549 1.00 97.44 91 ALA A O 1
ATOM 651 N N . VAL A 1 92 ? 3.026 -2.727 1.662 1.00 97.88 92 VAL A N 1
ATOM 652 C CA . VAL A 1 92 ? 3.979 -3.658 2.285 1.00 97.88 92 VAL A CA 1
ATOM 653 C C . VAL A 1 92 ? 3.993 -3.517 3.809 1.00 97.88 92 VAL A C 1
ATOM 655 O O . VAL A 1 92 ? 3.981 -4.525 4.513 1.00 97.88 92 VAL A O 1
ATOM 658 N N . ALA A 1 93 ? 3.963 -2.290 4.341 1.00 97.94 93 ALA A N 1
ATOM 659 C CA . ALA A 1 93 ? 3.936 -2.052 5.787 1.00 97.94 93 ALA A CA 1
ATOM 660 C C . ALA A 1 93 ? 2.688 -2.649 6.448 1.00 97.94 93 ALA A C 1
ATOM 662 O O . ALA A 1 93 ? 2.769 -3.280 7.503 1.00 97.94 93 ALA A O 1
ATOM 663 N N . LEU A 1 94 ? 1.533 -2.475 5.807 1.00 98.06 94 LEU A N 1
ATOM 664 C CA . LEU A 1 94 ? 0.269 -3.042 6.264 1.00 98.06 94 LEU A CA 1
ATOM 665 C C . LEU A 1 94 ? 0.279 -4.567 6.170 1.00 98.06 94 LEU A C 1
ATOM 667 O O . LEU A 1 94 ? -0.133 -5.226 7.120 1.00 98.06 94 LEU A O 1
ATOM 671 N N . ALA A 1 95 ? 0.792 -5.133 5.073 1.00 98.12 95 ALA A N 1
ATOM 672 C CA . ALA A 1 95 ? 0.932 -6.579 4.919 1.00 98.12 95 ALA A CA 1
ATOM 673 C C . ALA A 1 95 ? 1.811 -7.183 6.026 1.00 98.12 95 ALA A C 1
ATOM 675 O O . ALA A 1 95 ? 1.420 -8.176 6.640 1.00 98.12 95 ALA A O 1
ATOM 676 N N . ALA A 1 96 ? 2.939 -6.542 6.348 1.00 97.75 96 ALA A N 1
ATOM 677 C CA . ALA A 1 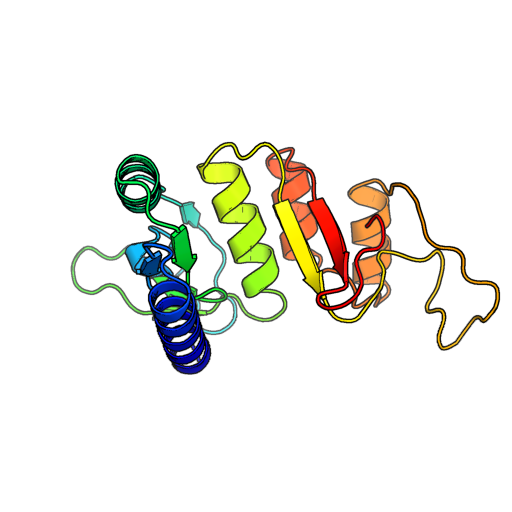96 ? 3.797 -6.941 7.462 1.00 97.75 96 ALA A CA 1
ATOM 678 C C . ALA A 1 96 ? 3.049 -6.893 8.808 1.00 97.75 96 ALA A C 1
ATOM 680 O O . ALA A 1 96 ? 3.034 -7.877 9.549 1.00 97.75 96 ALA A O 1
ATOM 681 N N . ALA A 1 97 ? 2.377 -5.778 9.114 1.00 97.69 97 ALA A N 1
ATOM 682 C CA . ALA A 1 97 ? 1.666 -5.582 10.382 1.00 97.69 97 ALA A CA 1
ATOM 683 C C . ALA A 1 97 ? 0.456 -6.518 10.558 1.00 97.69 97 ALA A C 1
ATOM 685 O O . ALA A 1 97 ? 0.134 -6.948 11.670 1.00 97.69 97 ALA A O 1
ATOM 686 N N . LEU A 1 98 ? -0.220 -6.850 9.459 1.00 97.31 98 LEU A N 1
ATOM 687 C CA . LEU A 1 98 ? -1.343 -7.785 9.432 1.00 97.31 98 LEU A CA 1
ATOM 688 C C . LEU A 1 98 ? -0.897 -9.249 9.378 1.00 97.31 98 LEU A C 1
ATOM 690 O O . LEU A 1 98 ? -1.741 -10.120 9.572 1.00 97.31 98 LEU A O 1
ATOM 694 N N . SER A 1 99 ? 0.396 -9.518 9.155 1.00 96.19 99 SER A N 1
ATOM 695 C CA . SER A 1 99 ? 0.911 -10.861 8.855 1.00 96.19 99 SER A CA 1
ATOM 696 C C . SER A 1 99 ? 0.170 -11.496 7.674 1.00 96.19 99 SER A C 1
ATOM 698 O O . SER A 1 99 ? -0.252 -12.647 7.737 1.00 96.19 99 SER A O 1
ATOM 700 N N . ALA A 1 100 ? -0.041 -10.707 6.618 1.00 96.75 100 ALA A N 1
ATOM 701 C CA . ALA A 1 100 ? -0.742 -11.149 5.423 1.00 96.75 100 ALA A CA 1
ATOM 702 C C . ALA A 1 100 ? 0.070 -12.210 4.669 1.00 96.75 100 ALA A C 1
ATOM 704 O O . ALA A 1 100 ? 1.290 -12.100 4.553 1.00 96.75 100 ALA A O 1
ATOM 705 N N . ASP A 1 101 ? -0.619 -13.192 4.084 1.00 93.69 101 ASP A N 1
ATOM 706 C CA . ASP A 1 101 ? 0.020 -14.251 3.291 1.00 93.69 101 ASP A CA 1
ATOM 707 C C . ASP A 1 101 ? 0.713 -13.708 2.028 1.00 93.69 101 ASP A C 1
ATOM 709 O O . ASP A 1 101 ? 1.663 -14.304 1.515 1.00 93.69 101 ASP A O 1
ATOM 713 N N . LYS A 1 102 ? 0.214 -12.583 1.498 1.00 92.94 102 LYS A N 1
ATOM 714 C CA . LYS A 1 102 ? 0.666 -11.986 0.241 1.00 92.94 102 LYS A CA 1
ATOM 715 C C . LYS A 1 102 ? 0.421 -10.478 0.211 1.00 92.94 102 LYS A C 1
ATOM 717 O O . LYS A 1 102 ? -0.613 -10.005 0.682 1.00 92.94 102 LYS A O 1
ATOM 722 N N . CYS A 1 103 ? 1.340 -9.741 -0.408 1.00 97.00 103 CYS A N 1
ATOM 723 C CA . CYS A 1 103 ? 1.145 -8.353 -0.818 1.00 97.00 103 CYS A CA 1
ATOM 724 C C . CYS A 1 103 ? 1.100 -8.277 -2.352 1.00 97.00 103 CYS A C 1
ATOM 726 O O . CYS A 1 103 ? 2.035 -8.706 -3.027 1.00 97.00 103 CYS A O 1
ATOM 728 N N . GLU A 1 104 ? 0.013 -7.754 -2.915 1.00 95.69 104 GLU A N 1
ATOM 729 C CA . GLU A 1 104 ? -0.144 -7.603 -4.365 1.00 95.69 104 GLU A CA 1
ATOM 730 C C . GLU A 1 104 ? -0.067 -6.131 -4.759 1.00 95.69 104 GLU A C 1
ATOM 732 O O . GLU A 1 104 ? -0.808 -5.295 -4.243 1.00 95.69 104 GLU A O 1
ATOM 737 N N . ILE A 1 105 ? 0.828 -5.823 -5.695 1.00 95.31 105 ILE A N 1
ATOM 738 C CA . ILE A 1 105 ? 1.001 -4.493 -6.271 1.00 95.31 105 ILE A CA 1
ATOM 739 C C . ILE A 1 105 ? 0.460 -4.527 -7.696 1.00 95.31 105 ILE A C 1
ATOM 741 O O . ILE A 1 105 ? 1.071 -5.098 -8.601 1.00 95.31 105 ILE A O 1
ATOM 745 N N . TYR A 1 106 ? -0.709 -3.918 -7.882 1.00 94.12 106 TYR A N 1
ATOM 746 C CA . TYR A 1 106 ? -1.372 -3.820 -9.178 1.00 94.12 106 TYR A CA 1
ATOM 747 C C . TYR A 1 106 ? -0.925 -2.562 -9.927 1.00 94.12 106 TYR A C 1
ATOM 749 O O . TYR A 1 106 ? -1.068 -1.445 -9.430 1.00 94.12 106 TYR A O 1
ATOM 757 N N . THR A 1 107 ? -0.389 -2.747 -11.132 1.00 91.50 107 THR A N 1
ATOM 758 C CA . THR A 1 107 ? 0.221 -1.692 -11.951 1.00 91.50 107 THR A CA 1
ATOM 759 C C . THR A 1 107 ? -0.062 -1.889 -13.452 1.00 91.50 107 THR A C 1
ATOM 761 O O . THR A 1 107 ? -0.826 -2.766 -13.857 1.00 91.50 107 THR A O 1
ATOM 764 N N . ASP A 1 108 ? 0.513 -1.048 -14.310 1.00 88.81 108 ASP A N 1
ATOM 765 C CA . ASP A 1 108 ? 0.348 -1.061 -15.771 1.00 88.81 108 ASP A CA 1
ATOM 766 C C . ASP A 1 108 ? 1.348 -1.977 -16.508 1.00 88.81 108 ASP A C 1
ATOM 768 O O . ASP A 1 108 ? 1.373 -2.028 -17.741 1.00 88.81 108 ASP A O 1
ATOM 772 N N . VAL A 1 109 ? 2.160 -2.730 -15.765 1.00 87.06 109 VAL A N 1
ATOM 773 C CA . VAL A 1 109 ? 3.080 -3.743 -16.293 1.00 87.06 109 VAL A CA 1
ATOM 774 C C . VAL A 1 109 ? 2.649 -5.144 -15.880 1.00 87.06 109 VAL A C 1
ATOM 776 O O . VAL A 1 109 ? 2.016 -5.341 -14.849 1.00 87.06 109 VAL A O 1
ATOM 779 N N . ASP A 1 110 ? 2.999 -6.136 -16.700 1.00 88.50 110 ASP A N 1
ATOM 780 C CA . ASP A 1 110 ? 2.613 -7.525 -16.430 1.00 88.50 110 ASP A CA 1
ATOM 781 C C . ASP A 1 110 ? 3.337 -8.120 -15.227 1.00 88.50 110 ASP A C 1
ATOM 783 O O . ASP A 1 110 ? 2.856 -9.097 -14.677 1.00 88.50 110 ASP A O 1
ATOM 787 N N . GLY A 1 111 ? 4.485 -7.568 -14.845 1.00 91.81 111 GLY A N 1
ATOM 788 C CA . GLY A 1 111 ? 5.336 -8.022 -13.753 1.00 91.81 111 GLY A CA 1
ATOM 789 C C . GLY A 1 111 ? 6.747 -7.474 -13.944 1.00 91.81 111 GLY A C 1
ATOM 790 O O . GLY A 1 111 ? 6.951 -6.511 -14.691 1.00 91.81 111 GLY A O 1
ATOM 791 N N . VAL A 1 112 ? 7.734 -8.102 -13.310 1.00 93.38 112 VAL A N 1
ATOM 79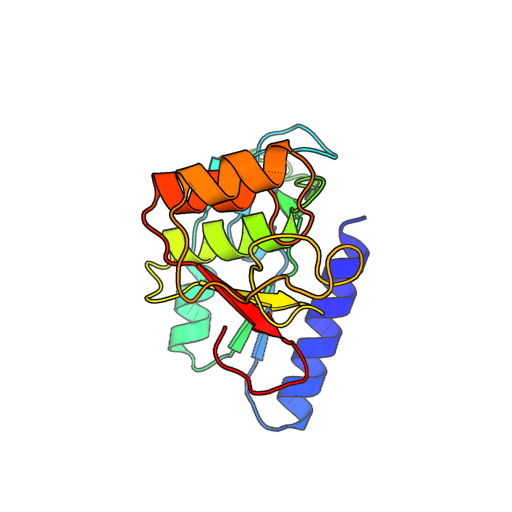2 C CA . VAL A 1 112 ? 9.145 -7.713 -13.463 1.00 93.38 112 VAL A CA 1
ATOM 793 C C . VAL A 1 112 ? 9.751 -8.426 -14.677 1.00 93.38 112 VAL A C 1
ATOM 795 O O . VAL A 1 112 ? 9.548 -9.623 -14.885 1.00 93.38 112 VAL A O 1
ATOM 798 N N . PHE A 1 113 ? 10.500 -7.691 -15.498 1.00 93.56 113 PHE A N 1
ATOM 799 C CA . PHE A 1 113 ? 11.177 -8.208 -16.690 1.00 93.56 113 PHE A CA 1
ATOM 800 C C . PHE A 1 113 ? 12.693 -8.093 -16.541 1.00 93.56 113 PHE A C 1
ATOM 802 O O . PHE A 1 113 ? 13.186 -7.222 -15.834 1.00 93.56 113 PHE A O 1
ATOM 809 N N . THR A 1 114 ? 13.446 -8.920 -17.270 1.00 93.19 114 THR A N 1
ATOM 810 C CA . THR A 1 114 ? 14.923 -8.889 -17.286 1.00 93.19 114 THR A CA 1
ATOM 811 C C . THR A 1 114 ? 15.519 -7.547 -17.735 1.00 93.19 114 THR A C 1
ATOM 813 O O . THR A 1 114 ? 16.688 -7.283 -17.489 1.00 93.19 114 THR A O 1
ATOM 816 N N . ALA A 1 115 ? 14.751 -6.743 -18.472 1.00 90.69 115 ALA A N 1
ATOM 817 C CA . ALA A 1 115 ? 15.072 -5.389 -18.923 1.00 90.69 115 ALA A CA 1
ATOM 818 C C . ALA A 1 115 ? 13.757 -4.671 -19.273 1.00 90.69 115 ALA A C 1
ATOM 820 O O . ALA A 1 115 ? 12.725 -5.333 -19.383 1.00 90.69 115 ALA A O 1
ATOM 821 N N . ASP A 1 116 ? 13.781 -3.352 -19.496 1.00 89.75 116 ASP A N 1
ATOM 822 C CA . ASP A 1 116 ? 12.595 -2.630 -19.978 1.00 89.75 116 ASP A CA 1
ATOM 823 C C . ASP A 1 116 ? 12.164 -3.182 -21.357 1.00 89.75 116 ASP A C 1
ATOM 825 O O . ASP A 1 116 ? 12.895 -2.998 -22.341 1.00 89.75 116 ASP A O 1
ATOM 829 N N . PRO A 1 117 ? 10.992 -3.842 -21.469 1.00 89.69 117 PRO A N 1
ATOM 830 C CA . PRO A 1 117 ? 10.537 -4.436 -22.724 1.00 89.69 117 PRO A CA 1
ATOM 831 C C . PRO A 1 117 ? 10.240 -3.392 -23.811 1.00 89.69 117 PRO A C 1
ATOM 833 O O . PRO A 1 117 ? 10.184 -3.741 -24.991 1.00 89.69 117 PRO A O 1
ATOM 836 N N . ARG A 1 118 ? 10.081 -2.110 -23.448 1.00 88.94 118 ARG A N 1
ATOM 837 C CA . ARG A 1 118 ? 9.906 -0.993 -24.394 1.00 88.94 118 ARG A CA 1
ATOM 838 C C . ARG A 1 118 ? 11.210 -0.650 -25.117 1.00 88.94 118 ARG A C 1
ATOM 840 O O . ARG A 1 118 ? 11.168 -0.120 -26.224 1.00 88.94 118 ARG A O 1
ATOM 847 N N . LEU A 1 119 ? 12.354 -0.952 -24.500 1.00 91.50 119 LEU A N 1
ATOM 848 C CA . LEU A 1 119 ? 13.694 -0.695 -25.038 1.00 91.50 119 LEU A CA 1
ATOM 849 C C . LEU A 1 119 ? 14.356 -1.966 -25.578 1.00 91.50 119 LEU A C 1
ATOM 851 O O . LEU A 1 119 ? 15.083 -1.913 -26.570 1.00 91.50 119 LEU A O 1
ATOM 855 N N . VAL A 1 120 ? 14.106 -3.109 -24.938 1.00 94.38 120 VAL A N 1
ATOM 856 C CA . VAL A 1 120 ? 14.705 -4.403 -25.273 1.00 94.38 120 VAL A CA 1
ATOM 857 C C . VAL A 1 120 ? 13.592 -5.400 -25.617 1.00 94.38 120 VAL A C 1
ATOM 859 O O . VAL A 1 120 ? 13.054 -6.047 -24.722 1.00 94.38 120 VAL A O 1
ATOM 862 N N . PRO A 1 121 ? 13.268 -5.608 -26.908 1.00 93.00 121 PRO A N 1
ATOM 863 C CA . PRO A 1 121 ? 12.169 -6.491 -27.322 1.00 93.00 121 PRO A CA 1
ATOM 864 C C . PRO A 1 121 ? 12.328 -7.960 -26.901 1.00 93.00 121 PRO A C 1
ATOM 866 O O . PRO A 1 121 ? 11.353 -8.701 -26.848 1.00 93.00 121 PRO A O 1
ATOM 869 N N . ALA A 1 122 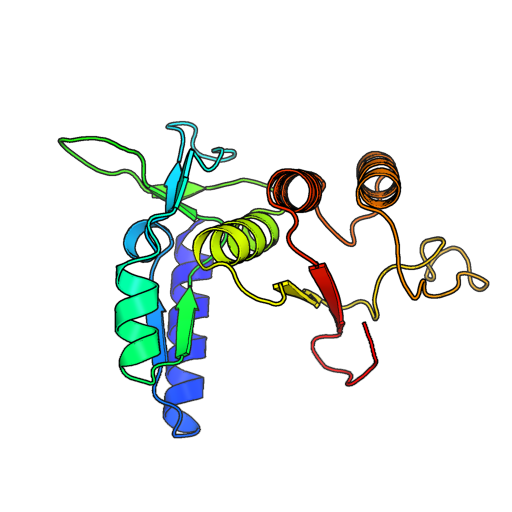? 13.560 -8.392 -26.622 1.00 95.44 122 ALA A N 1
ATOM 870 C CA . ALA A 1 122 ? 13.870 -9.737 -26.142 1.00 95.44 122 ALA A CA 1
ATOM 871 C C . ALA A 1 122 ? 13.764 -9.882 -24.611 1.00 95.44 122 ALA A C 1
ATOM 873 O O . ALA A 1 122 ? 14.099 -10.945 -24.083 1.00 95.44 122 ALA A O 1
ATOM 874 N N . ALA A 1 123 ? 13.351 -8.833 -23.887 1.00 94.38 123 ALA A N 1
ATOM 875 C CA . ALA A 1 123 ? 13.163 -8.889 -22.445 1.00 94.38 123 ALA A CA 1
ATOM 876 C C . ALA A 1 123 ? 12.132 -9.961 -22.085 1.00 94.38 123 ALA A C 1
ATOM 878 O O . ALA A 1 123 ? 11.067 -10.069 -22.695 1.00 94.38 123 ALA A O 1
ATOM 879 N N . ARG A 1 124 ? 12.458 -10.768 -21.078 1.00 94.25 124 ARG A N 1
ATOM 880 C CA . ARG A 1 124 ? 11.599 -11.859 -20.623 1.00 94.25 124 ARG A CA 1
ATOM 881 C C . ARG A 1 124 ? 11.044 -11.523 -19.260 1.00 94.25 124 ARG A C 1
ATOM 883 O O . ARG A 1 124 ? 11.750 -10.965 -18.423 1.00 94.25 124 ARG A O 1
ATOM 890 N N . LYS A 1 125 ? 9.791 -11.901 -19.050 1.00 93.88 125 LYS A N 1
ATOM 891 C CA . LYS A 1 125 ? 9.172 -11.819 -17.740 1.00 93.88 125 LYS A CA 1
ATOM 892 C C . LYS A 1 125 ? 9.856 -12.797 -16.780 1.00 93.88 125 LYS A C 1
ATOM 894 O O . LYS A 1 125 ? 10.106 -13.946 -17.151 1.00 93.88 125 LYS A O 1
ATOM 899 N N . LEU A 1 126 ? 10.159 -12.335 -15.574 1.00 94.00 126 LEU A N 1
ATOM 900 C CA . LEU A 1 126 ? 10.698 -13.153 -14.494 1.00 94.00 126 LEU A CA 1
ATOM 901 C C . LEU A 1 126 ? 9.547 -13.817 -13.734 1.00 94.00 126 LEU A C 1
ATOM 903 O O . LEU A 1 126 ? 8.564 -13.161 -13.413 1.00 94.00 126 LEU A O 1
ATOM 907 N N . SER A 1 127 ? 9.671 -15.114 -13.443 1.00 93.56 127 SER A N 1
ATOM 908 C CA . SER A 1 127 ? 8.714 -15.834 -12.586 1.00 93.56 127 SER A CA 1
ATOM 909 C C . SER A 1 127 ? 8.921 -15.547 -11.098 1.00 93.56 127 SER A C 1
ATOM 911 O O . SER A 1 127 ? 8.026 -15.762 -10.291 1.00 93.56 127 SER A O 1
ATOM 913 N N . SER A 1 128 ? 10.135 -15.140 -10.732 1.00 94.81 128 SER A N 1
ATOM 914 C CA . SER A 1 128 ? 10.550 -14.795 -9.376 1.00 94.81 128 SER A CA 1
ATOM 915 C C . SER A 1 128 ? 11.850 -14.001 -9.445 1.00 94.81 128 SER A C 1
ATOM 917 O O . SER A 1 128 ? 12.665 -14.236 -10.340 1.00 94.81 128 SER A O 1
ATOM 919 N N . ILE A 1 129 ? 12.054 -13.110 -8.483 1.00 95.25 129 ILE A N 1
ATOM 920 C CA . ILE A 1 129 ? 13.277 -12.331 -8.287 1.00 95.25 129 ILE A CA 1
ATOM 921 C C . ILE A 1 129 ? 13.513 -12.198 -6.780 1.00 95.25 129 ILE A C 1
ATOM 923 O O . ILE A 1 129 ? 12.546 -12.144 -6.016 1.00 95.25 129 ILE A O 1
ATOM 927 N N . SER A 1 130 ? 14.768 -12.209 -6.338 1.00 96.56 130 SER A N 1
ATOM 928 C CA . SER A 1 130 ? 15.095 -11.973 -4.927 1.00 96.56 130 SER A CA 1
ATOM 929 C C . SER A 1 130 ? 14.943 -10.493 -4.546 1.00 96.56 130 SER A C 1
ATOM 931 O O . SER A 1 130 ? 14.933 -9.616 -5.412 1.00 96.56 130 SER A O 1
ATOM 933 N N . TYR A 1 131 ? 14.835 -10.201 -3.244 1.00 95.94 131 TYR A N 1
ATOM 934 C CA . TYR A 1 131 ? 14.794 -8.815 -2.761 1.00 95.94 131 TYR A CA 1
ATOM 935 C C . TYR A 1 131 ? 16.056 -8.039 -3.160 1.00 95.94 131 TYR A C 1
ATOM 937 O O . TYR A 1 131 ? 15.939 -6.931 -3.672 1.00 95.94 131 TYR A O 1
ATOM 945 N N . GLU A 1 132 ? 17.236 -8.651 -3.011 1.00 95.19 132 GLU A N 1
ATOM 946 C CA . GLU A 1 132 ? 18.531 -8.053 -3.361 1.00 95.19 132 GLU A CA 1
ATOM 947 C C . GLU A 1 132 ? 18.605 -7.687 -4.851 1.00 95.19 132 GLU A C 1
ATOM 949 O O . GLU A 1 132 ? 18.890 -6.544 -5.199 1.00 95.19 132 GLU A O 1
ATOM 954 N N . GLU A 1 133 ? 18.247 -8.613 -5.747 1.00 94.94 133 GLU A N 1
ATOM 955 C CA . GLU A 1 133 ? 18.222 -8.335 -7.189 1.00 94.94 133 GLU A CA 1
ATOM 956 C C . GLU A 1 133 ? 17.217 -7.229 -7.542 1.00 94.94 133 GLU A C 1
ATOM 958 O O . GLU A 1 133 ? 17.498 -6.379 -8.388 1.00 94.94 133 GLU A O 1
ATOM 963 N N . MET A 1 134 ? 16.046 -7.212 -6.896 1.00 95.19 134 MET A N 1
ATOM 964 C CA . MET A 1 134 ? 15.038 -6.179 -7.136 1.00 95.19 134 MET A CA 1
ATOM 965 C C . MET A 1 134 ? 15.487 -4.805 -6.615 1.00 95.19 134 MET A C 1
ATOM 967 O O . MET A 1 134 ? 15.208 -3.797 -7.266 1.00 95.19 134 MET A O 1
ATOM 971 N N . LEU A 1 135 ? 16.193 -4.744 -5.482 1.00 94.19 135 LEU A N 1
ATOM 972 C CA . LEU A 1 135 ? 16.784 -3.509 -4.956 1.00 94.19 135 LEU A CA 1
ATOM 973 C C . LEU A 1 135 ? 17.825 -2.944 -5.923 1.00 94.19 135 LEU A C 1
ATOM 975 O O . LEU A 1 135 ? 17.720 -1.779 -6.305 1.00 94.19 135 LEU A O 1
ATOM 979 N N . GLU A 1 136 ? 18.746 -3.780 -6.403 1.00 93.50 136 GLU A N 1
ATOM 980 C CA . GLU A 1 136 ? 19.749 -3.383 -7.400 1.00 93.50 136 GLU A CA 1
ATOM 981 C C . GLU A 1 136 ? 19.090 -2.873 -8.689 1.00 93.50 136 GLU A C 1
ATOM 983 O O . GLU A 1 136 ? 19.469 -1.838 -9.240 1.00 93.50 136 GLU A O 1
ATOM 988 N N . MET A 1 137 ? 18.042 -3.552 -9.164 1.00 92.62 137 MET A N 1
ATOM 989 C CA . MET A 1 137 ? 17.283 -3.089 -10.327 1.00 92.62 137 MET A CA 1
ATOM 990 C C . MET A 1 137 ? 16.615 -1.731 -10.083 1.00 92.62 137 MET A C 1
ATOM 992 O O . MET A 1 137 ? 16.658 -0.869 -10.965 1.00 92.62 137 MET A O 1
ATOM 996 N N . ALA A 1 138 ? 15.990 -1.532 -8.921 1.00 89.94 138 ALA A N 1
ATOM 997 C CA . ALA A 1 138 ? 15.334 -0.274 -8.570 1.00 89.94 138 ALA A CA 1
ATOM 998 C C . ALA A 1 138 ? 16.344 0.884 -8.485 1.00 89.94 138 ALA A C 1
ATOM 1000 O O . ALA A 1 138 ? 16.081 1.964 -9.022 1.00 89.94 138 ALA A O 1
ATOM 1001 N N . ASP A 1 139 ? 17.519 0.646 -7.901 1.00 87.06 139 ASP A N 1
ATOM 1002 C CA . ASP A 1 139 ? 18.598 1.633 -7.784 1.00 87.06 139 ASP A CA 1
ATOM 1003 C C . ASP A 1 139 ? 19.218 1.992 -9.143 1.00 87.06 139 ASP A C 1
ATOM 1005 O O . ASP A 1 139 ? 19.580 3.147 -9.385 1.00 87.06 139 ASP A O 1
ATOM 1009 N N . LEU A 1 140 ? 19.253 1.041 -10.082 1.00 88.75 140 LEU A N 1
ATOM 1010 C CA . LEU A 1 140 ? 19.646 1.269 -11.478 1.00 88.75 140 LEU A CA 1
ATOM 1011 C C . LEU A 1 140 ? 18.541 1.917 -12.334 1.00 88.75 140 LEU A C 1
ATOM 1013 O O . LEU A 1 140 ? 18.755 2.184 -13.520 1.00 88.75 140 LEU A O 1
ATOM 1017 N N . GLY A 1 141 ? 17.378 2.217 -11.747 1.00 83.56 141 GLY A N 1
ATOM 1018 C CA . GLY A 1 141 ? 16.310 3.000 -12.370 1.00 83.56 141 GLY A CA 1
ATOM 1019 C C . GLY A 1 141 ? 15.112 2.196 -12.873 1.00 83.56 141 GLY A C 1
ATOM 1020 O O . GLY A 1 141 ? 14.263 2.764 -13.565 1.00 83.56 141 GLY A O 1
ATOM 1021 N N . ALA A 1 142 ? 14.998 0.907 -12.539 1.00 85.69 142 ALA A N 1
ATOM 1022 C CA . ALA A 1 142 ? 13.777 0.156 -12.813 1.00 85.69 142 ALA A CA 1
ATOM 1023 C C . ALA A 1 142 ? 12.612 0.747 -12.005 1.00 85.69 142 ALA A C 1
ATOM 1025 O O . ALA A 1 142 ? 12.593 0.703 -10.779 1.00 85.69 142 ALA A O 1
ATOM 1026 N N . SER A 1 143 ? 11.602 1.282 -12.690 1.00 81.56 143 SER A N 1
ATOM 1027 C CA . SER A 1 143 ? 10.474 1.968 -12.046 1.00 81.56 143 SER A CA 1
ATOM 1028 C C . SER A 1 143 ? 9.310 1.048 -11.664 1.00 81.56 143 SER A C 1
ATOM 1030 O O . SER A 1 143 ? 8.221 1.544 -11.396 1.00 81.56 143 SER A O 1
ATOM 1032 N N . VAL A 1 144 ? 9.502 -0.276 -11.704 1.00 85.88 144 VAL A N 1
ATOM 1033 C CA . VAL A 1 144 ? 8.428 -1.257 -11.458 1.00 85.88 144 VAL A CA 1
ATOM 1034 C C . VAL A 1 144 ? 8.030 -1.299 -9.984 1.00 85.88 144 VAL A C 1
ATOM 1036 O O . VAL A 1 144 ? 6.843 -1.347 -9.684 1.00 85.88 144 VAL A O 1
ATOM 1039 N N . MET A 1 145 ? 9.005 -1.251 -9.073 1.00 88.56 145 MET A N 1
ATOM 1040 C CA . MET A 1 145 ? 8.774 -1.151 -7.633 1.00 88.56 145 MET A CA 1
ATOM 1041 C C . MET A 1 145 ? 9.764 -0.182 -7.009 1.00 88.56 145 MET A C 1
ATOM 1043 O O . MET A 1 145 ? 10.929 -0.124 -7.399 1.00 88.56 145 MET A O 1
ATOM 1047 N N . HIS A 1 146 ? 9.305 0.575 -6.020 1.00 90.94 146 HIS A N 1
ATOM 1048 C CA . HIS A 1 146 ? 10.164 1.505 -5.305 1.00 90.94 146 HIS A CA 1
ATOM 1049 C C . HIS A 1 146 ? 11.030 0.779 -4.263 1.00 90.94 146 HIS A C 1
ATOM 1051 O O . HIS A 1 146 ? 10.506 0.001 -3.466 1.00 90.94 146 HIS A O 1
ATOM 1057 N N . SER A 1 147 ? 12.330 1.092 -4.200 1.00 92.56 147 SER A N 1
ATOM 1058 C CA . SER A 1 147 ? 13.307 0.409 -3.328 1.00 92.56 147 SER A CA 1
ATOM 1059 C C . SER A 1 147 ? 12.880 0.348 -1.860 1.00 92.56 147 SER A C 1
ATOM 1061 O O . SER A 1 147 ? 12.952 -0.706 -1.242 1.00 92.56 147 SER A O 1
ATOM 1063 N N . ARG A 1 148 ? 12.309 1.435 -1.324 1.00 92.31 148 ARG A N 1
ATOM 1064 C CA . ARG A 1 148 ? 11.768 1.474 0.051 1.00 92.31 148 ARG A CA 1
ATOM 1065 C C . ARG A 1 148 ? 10.719 0.387 0.346 1.00 92.31 148 ARG A C 1
ATOM 1067 O O . ARG A 1 148 ? 10.673 -0.109 1.466 1.00 92.31 148 ARG A O 1
ATOM 1074 N N . ALA A 1 149 ? 9.870 0.032 -0.620 1.00 94.56 149 ALA A N 1
ATOM 1075 C CA . ALA A 1 149 ? 8.879 -1.027 -0.431 1.00 94.56 149 ALA A CA 1
ATOM 1076 C C . ALA A 1 149 ? 9.546 -2.412 -0.428 1.00 94.56 149 ALA A C 1
ATOM 1078 O O . ALA A 1 149 ? 9.193 -3.258 0.388 1.00 94.56 149 ALA A O 1
ATOM 1079 N N . VAL A 1 150 ? 10.545 -2.613 -1.293 1.00 95.75 150 VAL A N 1
ATOM 1080 C CA . VAL A 1 150 ? 11.329 -3.856 -1.371 1.00 95.75 150 VAL A CA 1
ATOM 1081 C C . VAL A 1 150 ? 12.152 -4.067 -0.095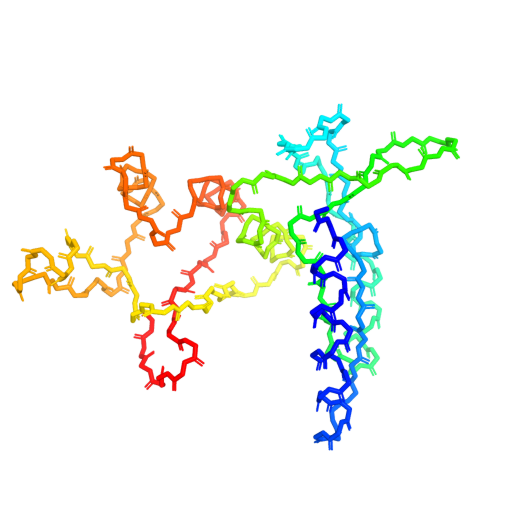 1.00 95.75 150 VAL A C 1
ATOM 1083 O O . VAL A 1 150 ? 12.099 -5.147 0.478 1.00 95.75 150 VAL A O 1
ATOM 1086 N N . GLU A 1 151 ? 12.831 -3.026 0.396 1.00 94.75 151 GLU A N 1
ATOM 1087 C CA . GLU A 1 151 ? 13.603 -3.045 1.650 1.00 94.75 151 GLU A CA 1
ATOM 1088 C C . GLU A 1 151 ? 12.704 -3.418 2.839 1.00 94.75 151 GLU A C 1
ATOM 1090 O O . GLU A 1 151 ? 13.048 -4.264 3.661 1.00 94.75 151 GLU A O 1
ATOM 1095 N N . LEU A 1 152 ? 11.505 -2.832 2.910 1.00 95.12 152 LEU A N 1
ATOM 1096 C CA . LEU A 1 152 ? 10.556 -3.147 3.974 1.00 95.12 152 LEU A CA 1
ATOM 1097 C C . LEU A 1 152 ? 10.053 -4.596 3.888 1.00 95.12 152 LEU A C 1
ATOM 1099 O O . LEU A 1 152 ? 9.896 -5.259 4.914 1.00 95.12 152 LEU A O 1
ATOM 1103 N N . ALA A 1 153 ? 9.818 -5.095 2.675 1.00 96.12 153 ALA A N 1
ATOM 1104 C CA . ALA A 1 153 ? 9.428 -6.480 2.463 1.00 96.12 153 ALA A CA 1
ATOM 1105 C C . ALA A 1 153 ? 10.540 -7.458 2.839 1.00 96.12 153 ALA A C 1
ATOM 1107 O O . ALA A 1 153 ? 10.247 -8.474 3.461 1.00 96.12 153 ALA A O 1
ATOM 1108 N N . GLU A 1 154 ? 11.796 -7.136 2.539 1.00 96.56 154 GLU A N 1
ATOM 1109 C CA . GLU A 1 154 ? 12.951 -7.933 2.948 1.00 96.56 154 GLU A CA 1
ATOM 1110 C C . GLU A 1 154 ? 13.058 -8.019 4.476 1.00 96.56 154 GLU A C 1
ATOM 1112 O O . GLU A 1 154 ? 13.144 -9.117 5.027 1.00 96.56 154 GLU A O 1
ATOM 1117 N N . ILE A 1 155 ? 12.963 -6.877 5.170 1.00 95.88 155 ILE A N 1
ATOM 1118 C CA . ILE A 1 155 ? 13.045 -6.799 6.639 1.00 95.88 155 ILE A CA 1
ATOM 1119 C C . ILE A 1 155 ? 11.964 -7.656 7.313 1.00 95.88 155 ILE A C 1
ATOM 1121 O O . ILE A 1 155 ? 12.224 -8.286 8.341 1.00 95.88 155 ILE A O 1
ATOM 1125 N N . HIS A 1 156 ? 10.752 -7.674 6.757 1.00 96.06 156 HIS A N 1
ATOM 1126 C CA . HIS A 1 156 ? 9.598 -8.349 7.357 1.00 96.06 156 HIS A CA 1
ATOM 1127 C C . HIS A 1 156 ? 9.239 -9.694 6.711 1.00 96.06 156 HIS A C 1
ATOM 1129 O O . HIS A 1 156 ? 8.289 -10.339 7.151 1.00 96.06 156 HIS A O 1
ATOM 1135 N N . GLY A 1 157 ? 9.977 -10.135 5.690 1.00 95.38 157 GLY A N 1
ATOM 1136 C CA . GLY A 1 157 ? 9.697 -11.368 4.953 1.00 95.38 157 GLY A CA 1
ATOM 1137 C C . GLY A 1 157 ? 8.368 -11.356 4.185 1.00 95.38 157 GLY A C 1
ATOM 1138 O O . GLY A 1 157 ? 7.739 -12.405 4.050 1.00 95.38 157 GLY A O 1
ATOM 1139 N N . VAL A 1 158 ? 7.917 -10.195 3.701 1.00 96.94 158 VAL A N 1
ATOM 1140 C CA . VAL A 1 158 ? 6.642 -10.054 2.973 1.00 96.94 158 VAL A CA 1
ATOM 1141 C C . VAL A 1 158 ? 6.820 -10.428 1.507 1.00 96.94 158 VAL A C 1
ATOM 1143 O O . VAL A 1 158 ? 7.508 -9.738 0.762 1.00 96.94 158 VAL A O 1
ATOM 1146 N N . ASN A 1 159 ? 6.122 -11.469 1.054 1.00 95.31 159 ASN A N 1
ATOM 1147 C CA . ASN A 1 159 ? 6.124 -11.836 -0.358 1.00 95.31 159 ASN A CA 1
ATOM 1148 C C . ASN A 1 159 ? 5.307 -10.830 -1.191 1.00 95.31 159 ASN A C 1
ATOM 1150 O O . ASN A 1 159 ? 4.102 -10.667 -0.962 1.00 95.31 159 ASN A O 1
ATOM 1154 N N . ILE A 1 160 ? 5.956 -10.182 -2.164 1.00 96.25 160 ILE A N 1
ATOM 1155 C CA . ILE A 1 160 ? 5.322 -9.225 -3.075 1.00 96.25 160 ILE A CA 1
ATOM 1156 C C . ILE A 1 160 ? 5.087 -9.870 -4.441 1.00 96.25 160 ILE A C 1
ATOM 1158 O O . ILE A 1 160 ? 5.989 -10.447 -5.041 1.00 96.25 160 ILE A O 1
ATOM 1162 N N . THR A 1 161 ? 3.884 -9.710 -4.983 1.00 95.56 161 THR A N 1
ATOM 1163 C CA . THR A 1 161 ? 3.583 -10.007 -6.388 1.00 95.56 161 THR A CA 1
ATOM 1164 C C . THR A 1 161 ? 3.227 -8.732 -7.127 1.00 95.56 161 THR A C 1
ATOM 1166 O O . THR A 1 161 ? 2.341 -7.998 -6.701 1.00 95.56 161 THR A O 1
ATOM 1169 N N . VAL A 1 162 ? 3.887 -8.496 -8.258 1.00 94.56 162 VAL A N 1
ATOM 1170 C CA . VAL A 1 162 ? 3.565 -7.391 -9.166 1.00 94.56 162 VAL A CA 1
ATOM 1171 C C . VAL A 1 162 ? 2.642 -7.923 -10.254 1.00 94.56 162 VAL A C 1
ATOM 1173 O O . VAL A 1 162 ? 3.018 -8.844 -10.971 1.00 94.56 162 VAL A O 1
ATOM 1176 N N . ALA A 1 163 ? 1.444 -7.363 -10.378 1.00 92.19 163 ALA A N 1
ATOM 1177 C CA . ALA A 1 163 ? 0.426 -7.830 -11.315 1.00 92.19 163 ALA A CA 1
ATOM 1178 C C . ALA A 1 163 ? -0.151 -6.681 -12.146 1.00 92.19 163 ALA A C 1
ATOM 1180 O O . ALA A 1 163 ? -0.081 -5.512 -11.766 1.00 92.19 163 ALA A O 1
ATOM 1181 N N . HIS A 1 164 ? -0.763 -7.018 -13.281 1.00 93.69 164 HIS A N 1
ATOM 1182 C CA . HIS A 1 164 ? -1.395 -6.030 -14.148 1.00 93.69 164 HIS A CA 1
ATOM 1183 C C . HIS A 1 164 ? -2.814 -5.695 -13.668 1.00 93.69 164 HIS A C 1
ATOM 1185 O O . HIS A 1 164 ? -3.633 -6.594 -13.492 1.00 93.69 164 HIS A O 1
ATOM 1191 N N . SER A 1 1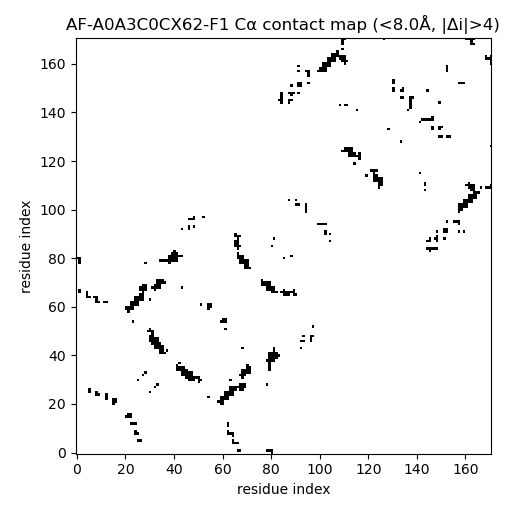65 ? -3.169 -4.414 -13.551 1.00 91.19 165 SER A N 1
ATOM 1192 C CA . SER A 1 165 ? -4.477 -3.983 -13.013 1.00 91.19 165 SER A CA 1
ATOM 1193 C C . SER A 1 165 ? -5.690 -4.376 -13.866 1.00 91.19 165 SER A C 1
ATOM 1195 O O . SER A 1 165 ? -6.809 -4.400 -13.373 1.00 91.19 165 SER A O 1
ATOM 1197 N N . VAL A 1 166 ? -5.487 -4.643 -15.161 1.00 90.19 166 VAL A N 1
ATOM 1198 C CA . VAL A 1 166 ? -6.574 -4.946 -16.124 1.00 90.19 166 VAL A CA 1
ATOM 1199 C C . VAL A 1 166 ? -6.491 -6.359 -16.706 1.00 90.19 166 VAL A C 1
ATOM 1201 O O . VAL A 1 166 ? -7.476 -6.882 -17.217 1.00 90.19 166 VAL A O 1
ATOM 1204 N N . ARG A 1 167 ? -5.306 -6.976 -16.695 1.00 85.81 167 ARG A N 1
ATOM 1205 C CA . ARG A 1 167 ? -5.059 -8.234 -17.407 1.00 85.81 167 ARG A CA 1
ATOM 1206 C C . ARG A 1 167 ? -4.874 -9.318 -16.366 1.00 85.81 167 ARG A C 1
ATOM 1208 O O . ARG A 1 167 ? -3.984 -9.211 -15.533 1.00 85.81 167 ARG A O 1
ATOM 1215 N N . GLU A 1 168 ? -5.676 -10.370 -16.452 1.00 82.94 168 GLU A N 1
ATOM 1216 C CA . GLU A 1 168 ? -5.514 -11.557 -15.616 1.00 82.94 168 GLU A CA 1
ATOM 1217 C C . GLU A 1 168 ? -4.368 -12.416 -16.156 1.00 82.94 168 GLU A C 1
ATOM 1219 O O . GLU A 1 168 ? -4.560 -13.405 -16.863 1.00 82.94 168 GLU A O 1
ATOM 1224 N N . VAL A 1 169 ? -3.145 -11.989 -15.862 1.00 82.12 169 VAL A N 1
ATOM 1225 C CA . VAL A 1 169 ? -1.922 -12.740 -16.145 1.00 82.12 169 VAL A CA 1
ATOM 1226 C C . VAL A 1 169 ? -1.214 -13.042 -14.826 1.00 82.12 169 VAL A C 1
ATOM 1228 O O . VAL A 1 169 ? -1.241 -12.196 -13.930 1.00 82.12 169 VAL A O 1
ATOM 1231 N N . PRO A 1 170 ? -0.582 -14.222 -14.670 1.00 80.56 170 PRO A N 1
ATOM 1232 C CA . PRO A 1 170 ? 0.237 -14.496 -13.493 1.00 80.56 170 PRO A CA 1
ATOM 1233 C C . PRO A 1 170 ? 1.287 -13.404 -13.366 1.00 80.56 170 PRO A C 1
ATOM 1235 O O . PRO A 1 170 ? 1.914 -13.124 -14.385 1.00 80.56 170 PRO A O 1
ATOM 1238 N N . GLY A 1 171 ? 1.416 -12.803 -12.178 1.00 68.56 171 GLY A N 1
ATOM 1239 C CA . GLY A 1 171 ? 2.388 -11.760 -11.820 1.00 68.56 171 GLY A CA 1
ATOM 1240 C C . GLY A 1 171 ? 3.834 -12.227 -11.839 1.00 68.56 171 GLY A C 1
ATOM 1241 O O . GLY A 1 171 ? 4.058 -13.447 -11.718 1.00 68.56 171 GLY A O 1
#

pLDDT: mean 94.25, std 4.94, range [68.56, 98.69]

Solvent-accessible surface area (backbone atoms only — not comparable to full-atom values): 9234 Å² total; per-residue (Å²): 120,64,64,58,34,47,51,50,21,44,52,51,28,52,53,36,46,76,73,72,38,57,49,43,59,33,48,21,47,68,47,27,26,29,25,45,94,38,73,61,57,20,50,78,76,48,59,46,44,62,60,53,52,54,42,47,74,72,63,31,47,79,33,64,12,47,29,32,21,18,31,87,46,96,86,66,64,47,81,30,27,34,38,86,48,16,44,57,31,40,51,39,50,50,26,49,60,65,66,48,92,60,35,79,47,69,39,98,44,60,43,58,48,81,42,62,54,92,80,36,82,84,41,43,78,46,86,73,79,54,59,66,60,50,38,55,41,24,75,75,62,44,82,88,53,44,45,70,24,46,53,50,18,58,78,61,70,46,53,75,40,40,22,28,72,86,51,98,54,84,59

Foldseek 3Di:
DLVVLQVVLVVVCVVCVVVVAAADEDEQARQQFEWDPDAQATDGPAGDRVSVVVCVVVRYHYRYSWQWHWYPDPPDTDIGGNHPLRRLLSQLRSCLNVVPPAGEAADQDAFDWPDPCVVPVPIDHDPDDQLVRVLVCVVVPDPQHHNSSSVSCVVRVHHYTYHYNPDPDGD